Protein AF-A0A1H3HJL7-F1 (afdb_monomer)

Structure (mmCIF, N/CA/C/O backbone):
data_AF-A0A1H3HJL7-F1
#
_entry.id   AF-A0A1H3HJL7-F1
#
loop_
_atom_site.group_PDB
_atom_site.id
_atom_site.type_symbol
_atom_site.label_atom_id
_atom_site.label_alt_id
_atom_site.label_comp_id
_atom_site.label_asym_id
_atom_site.label_entity_id
_atom_site.label_seq_id
_atom_site.pdbx_PDB_ins_code
_atom_site.Cartn_x
_atom_site.Cartn_y
_atom_site.Cartn_z
_atom_site.occupancy
_atom_site.B_iso_or_equiv
_atom_site.auth_seq_id
_atom_site.auth_comp_id
_atom_site.auth_asym_id
_atom_site.auth_atom_id
_atom_site.pdbx_PDB_model_num
ATOM 1 N N . MET A 1 1 ? 2.434 9.440 19.308 1.00 36.31 1 MET A N 1
ATOM 2 C CA . MET A 1 1 ? 3.856 9.050 19.226 1.00 36.31 1 MET A CA 1
ATOM 3 C C . MET A 1 1 ? 4.016 8.279 17.923 1.00 36.31 1 MET A C 1
ATOM 5 O O . MET A 1 1 ? 3.290 7.313 17.744 1.00 36.31 1 MET A O 1
ATOM 9 N N . LEU A 1 2 ? 4.814 8.782 16.975 1.00 34.34 2 LEU A N 1
ATOM 10 C CA . LEU A 1 2 ? 5.106 8.099 15.708 1.00 34.34 2 LEU A CA 1
ATOM 11 C C . LEU A 1 2 ? 6.310 7.189 15.966 1.00 34.34 2 LEU A C 1
ATOM 13 O O . LEU A 1 2 ? 7.397 7.690 16.240 1.00 34.34 2 LEU A O 1
ATOM 17 N N . ASP A 1 3 ? 6.077 5.881 15.982 1.00 40.72 3 ASP A N 1
ATOM 18 C CA . ASP A 1 3 ? 7.117 4.863 16.130 1.00 40.72 3 ASP A CA 1
ATOM 19 C C . ASP A 1 3 ? 7.882 4.738 14.804 1.00 40.72 3 ASP A C 1
ATOM 21 O O . ASP A 1 3 ? 7.261 4.675 13.739 1.00 40.72 3 ASP A O 1
ATOM 25 N N . VAL A 1 4 ? 9.216 4.760 14.853 1.00 48.38 4 VAL A N 1
ATOM 26 C CA . VAL A 1 4 ? 10.069 4.620 13.666 1.00 48.38 4 VAL A CA 1
ATOM 27 C C . VAL A 1 4 ? 10.872 3.334 13.810 1.00 48.38 4 VAL A C 1
ATOM 29 O O . VAL A 1 4 ? 11.740 3.211 14.672 1.00 48.38 4 VAL A O 1
ATOM 32 N N . GLU A 1 5 ? 10.570 2.353 12.964 1.00 52.81 5 GLU A N 1
ATOM 33 C CA . GLU A 1 5 ? 11.362 1.131 12.867 1.00 52.81 5 GLU A CA 1
ATOM 34 C C . GLU A 1 5 ? 12.441 1.295 11.802 1.00 52.81 5 GLU A C 1
ATOM 36 O O . GLU A 1 5 ? 12.161 1.518 10.623 1.00 52.81 5 GLU A O 1
ATOM 41 N N . VAL A 1 6 ? 13.695 1.150 12.226 1.00 54.53 6 VAL A N 1
ATOM 42 C CA . VAL A 1 6 ? 14.855 1.111 11.336 1.00 54.53 6 VAL A CA 1
ATOM 43 C C . VAL A 1 6 ? 15.240 -0.350 11.136 1.00 54.53 6 VAL A C 1
ATOM 45 O O . VAL A 1 6 ? 15.722 -1.006 12.057 1.00 54.53 6 VAL A O 1
ATOM 48 N N . GLN A 1 7 ? 15.028 -0.875 9.929 1.00 52.19 7 GLN A N 1
ATOM 49 C CA . GLN A 1 7 ? 15.544 -2.192 9.562 1.00 52.19 7 GLN A CA 1
ATOM 50 C C . GLN A 1 7 ? 16.997 -2.107 9.080 1.00 52.19 7 GLN A C 1
ATOM 52 O O . GLN A 1 7 ? 17.449 -1.080 8.576 1.00 52.19 7 GLN A O 1
ATOM 57 N N . SER A 1 8 ? 17.740 -3.208 9.244 1.00 50.66 8 SER A N 1
ATOM 58 C CA . SER A 1 8 ? 19.135 -3.327 8.800 1.00 50.66 8 SER A CA 1
ATOM 59 C C . SER A 1 8 ? 19.275 -2.978 7.312 1.00 50.66 8 SER A C 1
ATOM 61 O O . SER A 1 8 ? 18.436 -3.376 6.508 1.00 50.66 8 SER A O 1
ATOM 63 N N . GLY A 1 9 ? 20.360 -2.299 6.922 1.00 45.00 9 GLY A N 1
ATOM 64 C CA . GLY A 1 9 ? 20.564 -1.743 5.571 1.00 45.00 9 GLY A CA 1
ATOM 65 C C . GLY A 1 9 ? 20.576 -2.743 4.401 1.00 45.00 9 GLY A C 1
ATOM 66 O O . GLY A 1 9 ? 20.697 -2.337 3.251 1.00 45.00 9 GLY A O 1
ATOM 67 N N . LYS A 1 10 ? 20.434 -4.050 4.658 1.00 48.12 10 LYS A N 1
ATOM 68 C CA . LYS A 1 10 ? 20.243 -5.095 3.633 1.00 48.12 10 LYS A CA 1
ATOM 69 C C . LYS A 1 10 ? 18.766 -5.452 3.392 1.00 48.12 10 LYS A C 1
ATOM 71 O O . LYS A 1 10 ? 18.465 -6.158 2.433 1.00 48.12 10 LYS A O 1
ATOM 76 N N . SER A 1 11 ? 17.849 -4.937 4.211 1.00 53.28 11 SER A N 1
ATOM 77 C CA . SER A 1 11 ? 16.408 -5.219 4.183 1.00 53.28 11 SER A CA 1
ATOM 78 C C . SER A 1 11 ? 15.602 -4.051 3.599 1.00 53.28 11 SER A C 1
ATOM 80 O O . SER A 1 11 ? 14.590 -3.643 4.152 1.00 53.28 11 SER A O 1
ATOM 82 N N . HIS A 1 12 ? 16.030 -3.508 2.455 1.00 55.59 12 HIS A N 1
ATOM 83 C CA . HIS A 1 12 ? 15.294 -2.456 1.728 1.00 55.59 12 HIS A CA 1
ATOM 84 C C . HIS A 1 12 ? 14.093 -2.977 0.919 1.00 55.59 12 HIS A C 1
ATOM 86 O O . HIS A 1 12 ? 13.370 -2.195 0.303 1.00 55.59 12 HIS A O 1
ATOM 92 N N . ALA A 1 13 ? 13.888 -4.296 0.861 1.00 59.31 13 ALA A N 1
ATOM 93 C CA . ALA A 1 13 ? 12.769 -4.860 0.122 1.00 59.31 13 ALA A CA 1
ATOM 94 C C . ALA A 1 13 ? 11.453 -4.582 0.864 1.00 59.31 13 ALA A C 1
ATOM 96 O O . ALA A 1 13 ? 11.311 -4.956 2.028 1.00 59.31 13 ALA A O 1
ATOM 97 N N . ALA A 1 14 ? 10.474 -4.006 0.159 1.00 60.72 14 ALA A N 1
ATOM 98 C CA . ALA A 1 14 ? 9.160 -3.637 0.698 1.00 60.72 14 ALA A CA 1
ATOM 99 C C . ALA A 1 14 ? 8.470 -4.766 1.487 1.00 60.72 14 ALA A C 1
ATOM 101 O O . ALA A 1 14 ? 7.766 -4.498 2.458 1.00 60.72 14 ALA A O 1
ATOM 102 N N . LYS A 1 15 ? 8.742 -6.032 1.136 1.00 67.00 15 LYS A N 1
ATOM 103 C CA . LYS A 1 15 ? 8.246 -7.220 1.848 1.00 67.00 15 LYS A CA 1
ATOM 104 C C . LYS A 1 15 ? 8.567 -7.239 3.346 1.00 67.00 15 LYS A C 1
ATOM 106 O O . LYS A 1 15 ? 7.847 -7.874 4.102 1.00 67.00 15 LYS A O 1
ATOM 111 N N . HIS A 1 16 ? 9.647 -6.588 3.781 1.00 73.19 16 HIS A N 1
ATOM 112 C CA . HIS A 1 16 ? 10.037 -6.597 5.189 1.00 73.19 16 HIS A CA 1
ATOM 113 C C . HIS A 1 16 ? 9.323 -5.520 6.013 1.00 73.19 16 HIS A C 1
ATOM 115 O O . HIS A 1 16 ? 9.184 -5.686 7.222 1.00 73.19 16 HIS A O 1
ATOM 121 N N . SER A 1 17 ? 8.850 -4.447 5.376 1.00 76.75 17 SER A N 1
ATOM 122 C CA . SER A 1 17 ? 8.097 -3.363 6.025 1.00 76.75 17 SER A CA 1
ATOM 123 C C . SER A 1 17 ? 6.579 -3.554 5.917 1.00 76.75 17 SER A C 1
ATOM 125 O O . SER A 1 17 ? 5.828 -3.014 6.727 1.00 76.75 17 SER A O 1
ATOM 127 N N . LEU A 1 18 ? 6.123 -4.328 4.929 1.00 84.12 18 LEU A N 1
ATOM 128 C CA . LEU A 1 18 ? 4.709 -4.539 4.621 1.00 84.12 18 LEU A CA 1
ATOM 129 C C . LEU A 1 18 ? 3.882 -5.113 5.789 1.00 84.12 18 LEU A C 1
ATOM 131 O O . LEU A 1 18 ? 2.846 -4.517 6.086 1.00 84.12 18 LEU A O 1
ATOM 135 N N . PRO A 1 19 ? 4.315 -6.172 6.510 1.00 87.88 19 PRO A N 1
ATOM 136 C CA . PRO A 1 19 ? 3.518 -6.715 7.614 1.00 87.88 19 PRO A CA 1
ATOM 137 C C . PRO A 1 19 ? 3.258 -5.680 8.717 1.00 87.88 19 PRO A C 1
ATOM 139 O O . PRO A 1 19 ? 2.156 -5.584 9.250 1.00 87.88 19 PRO A O 1
ATOM 142 N N . ARG A 1 20 ? 4.263 -4.848 9.020 1.00 85.31 20 ARG A N 1
ATOM 143 C CA . ARG A 1 20 ? 4.178 -3.782 10.027 1.00 85.31 20 ARG A CA 1
ATOM 144 C C . ARG A 1 20 ? 3.223 -2.674 9.591 1.00 85.31 20 ARG A C 1
ATOM 146 O O . ARG A 1 20 ? 2.392 -2.229 10.378 1.00 85.31 20 ARG A O 1
ATOM 153 N N . LEU A 1 21 ? 3.332 -2.245 8.334 1.00 88.31 21 LEU A N 1
ATOM 154 C CA . LEU A 1 21 ? 2.437 -1.252 7.746 1.00 88.31 21 LEU A CA 1
ATOM 155 C C . LEU A 1 21 ? 0.979 -1.722 7.804 1.00 88.31 21 LEU A C 1
ATOM 157 O O . LEU A 1 21 ? 0.113 -0.959 8.227 1.00 88.31 21 LEU A O 1
ATOM 161 N N . ARG A 1 22 ? 0.722 -2.984 7.441 1.00 91.00 22 ARG A N 1
ATOM 162 C CA . ARG A 1 22 ? -0.609 -3.595 7.534 1.00 91.00 22 ARG A CA 1
ATOM 163 C C . ARG A 1 22 ? -1.128 -3.570 8.970 1.00 91.00 22 ARG A C 1
ATOM 165 O O . ARG A 1 22 ? -2.210 -3.040 9.211 1.00 91.00 22 ARG A O 1
ATOM 172 N N . GLN A 1 23 ? -0.314 -4.019 9.924 1.00 92.19 23 GLN A N 1
ATOM 173 C CA . GLN A 1 23 ? -0.673 -4.022 11.343 1.00 92.19 23 GLN A CA 1
ATOM 174 C C . GLN A 1 23 ? -1.002 -2.613 11.872 1.00 92.19 23 GLN A C 1
ATOM 176 O O . GLN A 1 23 ? -1.942 -2.447 12.650 1.00 92.19 23 GLN A O 1
ATOM 181 N N . LEU A 1 24 ? -0.266 -1.584 11.434 1.00 92.25 24 LEU A N 1
ATOM 182 C CA . LEU A 1 24 ? -0.530 -0.191 11.803 1.00 92.25 24 LEU A CA 1
ATOM 183 C C . LEU A 1 24 ? -1.892 0.290 11.281 1.00 92.25 24 LEU A C 1
ATOM 185 O O . LEU A 1 24 ? -2.620 0.957 12.009 1.00 92.25 24 LEU A O 1
ATOM 189 N N . ILE A 1 25 ? -2.235 -0.040 10.034 1.00 93.44 25 ILE A N 1
ATOM 190 C CA . ILE A 1 25 ? -3.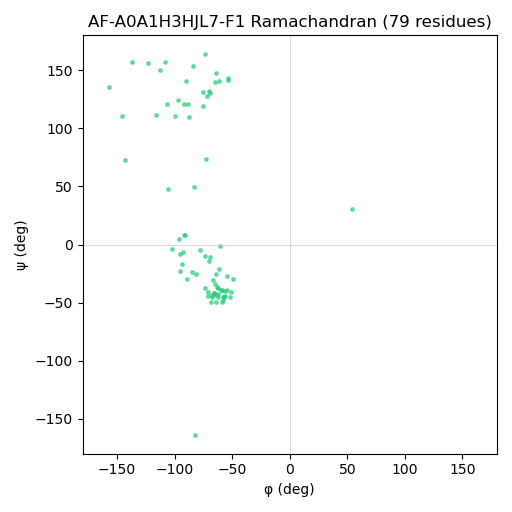498 0.374 9.406 1.00 93.44 25 ILE A CA 1
ATOM 191 C C . ILE A 1 25 ? -4.685 -0.368 10.029 1.00 93.44 25 ILE A C 1
ATOM 193 O O . ILE A 1 25 ? -5.707 0.245 10.337 1.00 93.44 25 ILE A O 1
ATOM 197 N N . GLU A 1 26 ? -4.556 -1.678 10.242 1.00 94.00 26 GLU A N 1
ATOM 198 C CA . GLU A 1 26 ? -5.602 -2.499 10.856 1.00 94.00 26 GLU A CA 1
ATOM 199 C C . GLU A 1 26 ? -5.847 -2.129 12.324 1.00 94.00 26 GLU A C 1
ATOM 201 O O . GLU A 1 26 ? -6.985 -2.203 12.782 1.00 94.00 26 GLU A O 1
ATOM 206 N N . GLY A 1 27 ? -4.813 -1.663 13.036 1.00 94.25 27 GLY A N 1
ATOM 207 C CA . GLY A 1 27 ? -4.924 -1.164 14.408 1.00 94.25 27 GLY A CA 1
ATOM 208 C C . GLY A 1 27 ? -5.684 0.162 14.550 1.00 94.25 27 GLY A C 1
ATOM 209 O O . GLY A 1 27 ? -6.009 0.562 15.669 1.00 94.25 27 GLY A O 1
ATOM 210 N N . LEU A 1 28 ? -5.983 0.854 13.447 1.00 93.81 28 LEU A N 1
ATOM 211 C CA . LEU A 1 28 ? -6.809 2.059 13.444 1.00 93.81 28 LEU A CA 1
ATOM 212 C C . LEU A 1 28 ? -8.286 1.697 13.255 1.00 93.81 28 LEU A C 1
ATOM 214 O O . LEU A 1 28 ? -8.639 0.862 12.418 1.00 93.81 28 LEU A O 1
ATOM 218 N N . ALA A 1 29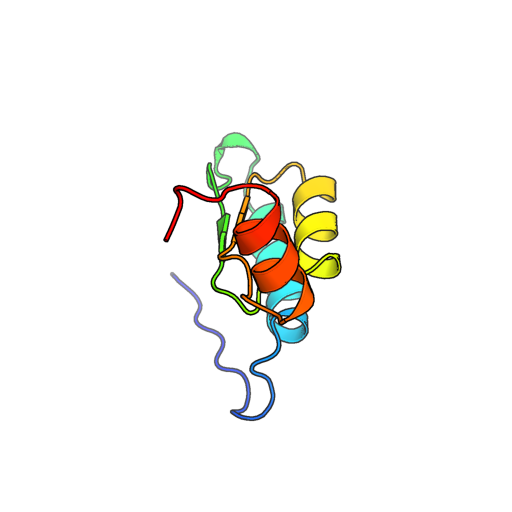 ? -9.162 2.405 13.978 1.00 92.62 29 ALA A N 1
ATOM 219 C CA . ALA A 1 29 ? -10.595 2.389 13.691 1.00 92.62 29 ALA A CA 1
ATOM 220 C C . ALA A 1 29 ? -10.832 2.742 12.206 1.00 92.62 29 ALA A C 1
ATOM 222 O O . ALA A 1 29 ? -10.100 3.593 11.687 1.00 92.62 29 ALA A O 1
ATOM 223 N N . PRO A 1 30 ? -11.814 2.132 11.516 1.00 90.31 30 PRO A N 1
ATOM 224 C CA . PRO A 1 30 ? -12.014 2.321 10.077 1.00 90.31 30 PRO A CA 1
ATOM 225 C C . PRO A 1 30 ? -12.070 3.793 9.646 1.00 90.31 30 PRO A C 1
ATOM 227 O O . PRO A 1 30 ? -11.431 4.174 8.670 1.00 90.31 30 PRO A O 1
ATOM 230 N N . GLU A 1 31 ? -12.744 4.643 10.420 1.00 93.06 31 GLU A N 1
ATOM 231 C CA . GLU A 1 31 ? -12.861 6.085 10.180 1.00 93.06 31 GLU A CA 1
ATOM 232 C C . GLU A 1 31 ? -11.563 6.882 10.404 1.00 93.06 31 GLU A C 1
ATOM 234 O O . GLU A 1 31 ? -11.460 8.034 9.988 1.00 93.06 31 GLU A O 1
ATOM 239 N N . LYS A 1 32 ? -10.565 6.280 11.057 1.00 94.25 32 LYS A N 1
ATOM 240 C CA . LYS A 1 32 ? -9.237 6.865 11.303 1.00 94.25 32 LYS A CA 1
ATOM 241 C C . LYS A 1 32 ? -8.167 6.321 10.363 1.00 94.25 32 LYS A C 1
ATOM 243 O O . LYS A 1 32 ? -7.020 6.766 10.445 1.00 94.25 32 LYS A O 1
ATOM 248 N N . ARG A 1 33 ? -8.504 5.359 9.500 1.00 94.25 33 ARG A N 1
ATOM 249 C CA . ARG A 1 33 ? -7.560 4.835 8.512 1.00 94.25 33 ARG A CA 1
ATOM 250 C C . ARG A 1 33 ? -7.160 5.932 7.524 1.00 94.25 33 ARG A C 1
ATOM 252 O O . ARG A 1 33 ? -7.964 6.816 7.216 1.00 94.25 33 ARG A O 1
ATOM 259 N N . PRO A 1 34 ? -5.920 5.901 7.014 1.00 94.06 34 PRO A N 1
ATOM 260 C CA . PRO A 1 34 ? -5.496 6.857 6.007 1.00 94.06 34 PRO A CA 1
ATOM 261 C C . PRO A 1 34 ? -6.365 6.716 4.756 1.00 94.06 34 PRO A C 1
ATOM 263 O O . PRO A 1 34 ? -6.666 5.614 4.307 1.00 94.06 34 PRO A O 1
ATOM 266 N N . ALA A 1 35 ? -6.714 7.838 4.131 1.00 94.62 35 ALA A N 1
ATOM 267 C CA . ALA A 1 35 ? -7.466 7.802 2.878 1.00 94.62 35 ALA A CA 1
ATOM 268 C C . ALA A 1 35 ? -6.675 7.140 1.734 1.00 94.62 35 ALA A C 1
ATOM 270 O O . ALA A 1 35 ? -7.277 6.642 0.785 1.00 94.62 35 ALA A O 1
ATOM 271 N N . LEU A 1 36 ? -5.338 7.161 1.807 1.00 93.69 36 LEU A N 1
ATOM 272 C CA . LEU A 1 36 ? -4.429 6.614 0.805 1.00 93.69 36 LEU A CA 1
ATOM 273 C C . LEU A 1 36 ? -3.065 6.285 1.433 1.00 93.69 36 LEU A C 1
ATOM 275 O O . LEU A 1 36 ? -2.497 7.114 2.143 1.00 93.69 36 LEU A O 1
ATOM 279 N N . VAL A 1 37 ? -2.506 5.121 1.105 1.00 91.88 37 VAL A N 1
ATOM 280 C CA . VAL A 1 37 ? -1.108 4.760 1.3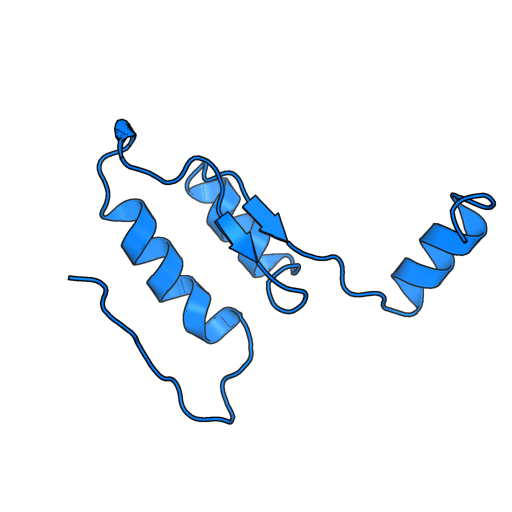87 1.00 91.88 37 VAL A CA 1
ATOM 281 C C . VAL A 1 37 ? -0.269 5.034 0.144 1.00 91.88 37 VAL A C 1
ATOM 283 O O . VAL A 1 37 ? -0.569 4.521 -0.932 1.00 91.88 37 VAL A O 1
ATOM 286 N N . ARG A 1 38 ? 0.791 5.840 0.263 1.00 90.50 38 ARG A N 1
ATOM 287 C CA . ARG A 1 38 ? 1.687 6.137 -0.865 1.00 90.50 38 ARG A CA 1
ATOM 288 C C . ARG A 1 38 ? 3.025 5.421 -0.711 1.00 90.50 38 ARG A C 1
ATOM 290 O O . ARG A 1 38 ? 3.742 5.670 0.251 1.00 90.50 38 ARG A O 1
ATOM 297 N N . GLY A 1 39 ? 3.358 4.578 -1.685 1.00 86.25 39 GLY A N 1
ATOM 298 C CA . GLY A 1 39 ? 4.617 3.839 -1.764 1.00 86.25 39 GLY A CA 1
ATOM 299 C C . GLY A 1 39 ? 5.547 4.361 -2.863 1.00 86.25 39 GLY A C 1
ATOM 300 O O . GLY A 1 39 ? 5.118 4.991 -3.835 1.00 86.25 39 GLY A O 1
ATOM 301 N N . ASP A 1 40 ? 6.845 4.097 -2.733 1.00 85.81 40 ASP A N 1
ATOM 302 C CA . ASP A 1 40 ? 7.807 4.293 -3.822 1.00 85.81 40 ASP A CA 1
ATOM 303 C C . ASP A 1 40 ? 7.820 3.091 -4.796 1.00 85.81 40 ASP A C 1
ATOM 305 O O . ASP A 1 40 ? 6.892 2.281 -4.826 1.00 85.81 40 ASP A O 1
ATOM 309 N N . ASN A 1 41 ? 8.854 2.982 -5.638 1.00 81.62 41 ASN A N 1
ATOM 310 C CA . ASN A 1 41 ? 8.945 1.934 -6.659 1.00 81.62 41 ASN A CA 1
ATOM 311 C C . ASN A 1 41 ? 9.257 0.528 -6.111 1.00 81.62 41 ASN A C 1
ATOM 313 O O . ASN A 1 41 ? 9.214 -0.442 -6.871 1.00 81.62 41 ASN A O 1
ATOM 317 N N . ALA A 1 42 ? 9.613 0.395 -4.832 1.00 81.75 42 ALA A N 1
ATOM 318 C CA . ALA A 1 42 ? 9.798 -0.894 -4.177 1.00 81.75 42 ALA A CA 1
ATOM 319 C C . ALA A 1 42 ? 8.453 -1.486 -3.727 1.00 81.75 42 ALA A C 1
ATOM 321 O O . ALA A 1 42 ? 8.320 -2.708 -3.651 1.00 81.75 42 ALA A O 1
ATOM 322 N N . PHE A 1 43 ? 7.452 -0.633 -3.490 1.00 83.94 43 PHE A N 1
ATOM 323 C CA . PHE A 1 43 ? 6.109 -1.003 -3.029 1.00 83.94 43 PHE A CA 1
ATOM 324 C C . PHE A 1 43 ? 5.103 -1.220 -4.171 1.00 83.94 43 PHE A C 1
ATOM 326 O O . PHE A 1 43 ? 3.982 -1.648 -3.931 1.00 83.94 43 PHE A O 1
ATOM 333 N N . GLY A 1 44 ? 5.480 -0.940 -5.421 1.00 84.00 44 GLY A N 1
ATOM 334 C CA . GLY A 1 44 ? 4.659 -1.211 -6.608 1.00 84.00 44 GLY A CA 1
ATOM 335 C C . GLY A 1 44 ? 4.778 -2.652 -7.104 1.00 84.00 44 GLY A C 1
ATOM 336 O O . GLY A 1 44 ? 5.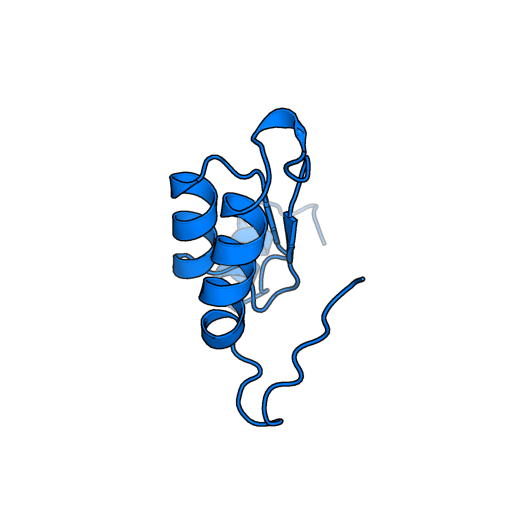083 -2.857 -8.274 1.00 84.00 44 GLY A O 1
ATOM 337 N N . ASN A 1 45 ? 4.638 -3.637 -6.213 1.00 86.06 45 ASN A N 1
ATOM 338 C CA . ASN A 1 45 ? 4.667 -5.059 -6.558 1.00 86.06 45 ASN A CA 1
ATOM 339 C C . ASN A 1 45 ? 3.380 -5.758 -6.104 1.00 86.06 45 ASN A C 1
ATOM 341 O O . ASN A 1 45 ? 2.743 -5.309 -5.153 1.00 86.06 45 ASN A O 1
ATOM 345 N N . GLU A 1 46 ? 3.055 -6.875 -6.756 1.00 87.94 46 GLU A N 1
ATOM 346 C CA . GLU A 1 46 ? 1.806 -7.622 -6.560 1.00 87.94 46 GLU A CA 1
ATOM 347 C C . GLU A 1 46 ? 1.525 -7.960 -5.092 1.00 87.94 46 GLU A C 1
ATOM 349 O O . GLU A 1 46 ? 0.426 -7.733 -4.603 1.00 87.94 46 GLU A O 1
ATOM 354 N N . GLY A 1 47 ? 2.536 -8.430 -4.353 1.00 88.38 47 GLY A N 1
ATOM 355 C CA . GLY A 1 47 ? 2.356 -8.816 -2.952 1.00 88.38 47 GLY A CA 1
ATOM 356 C C . GLY A 1 47 ? 1.959 -7.639 -2.059 1.00 88.38 47 GLY A C 1
ATOM 357 O O . GLY A 1 47 ? 1.135 -7.793 -1.169 1.00 88.38 47 GLY A O 1
ATOM 358 N N . VAL A 1 48 ? 2.500 -6.445 -2.312 1.00 87.69 48 VAL A N 1
ATOM 359 C CA . VAL A 1 48 ? 2.102 -5.233 -1.577 1.00 87.69 48 VAL A CA 1
ATOM 360 C C . VAL A 1 48 ? 0.693 -4.790 -1.963 1.00 87.69 48 VAL A C 1
ATOM 362 O O . VAL A 1 48 ? -0.067 -4.375 -1.093 1.00 87.69 48 VAL A O 1
ATOM 365 N N . MET A 1 49 ? 0.350 -4.866 -3.249 1.00 90.94 49 MET A N 1
ATOM 366 C CA . MET A 1 49 ? -0.966 -4.463 -3.750 1.00 90.94 49 MET A CA 1
ATOM 367 C C . MET A 1 49 ? -2.069 -5.354 -3.171 1.00 90.94 49 MET A C 1
ATOM 369 O O . MET A 1 49 ? -3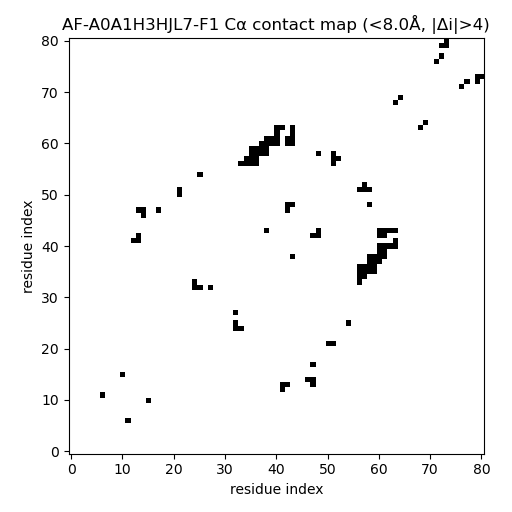.005 -4.831 -2.570 1.00 90.94 49 MET A O 1
ATOM 373 N N . ALA A 1 50 ? -1.893 -6.677 -3.231 1.00 93.19 50 ALA A N 1
ATOM 374 C CA . ALA A 1 50 ? -2.845 -7.652 -2.701 1.00 93.19 50 ALA A CA 1
ATOM 375 C C . ALA A 1 50 ? -3.141 -7.437 -1.205 1.00 93.19 50 ALA A C 1
ATOM 377 O O . ALA A 1 50 ? -4.298 -7.415 -0.793 1.00 93.19 50 ALA A O 1
ATOM 378 N N . GLU A 1 51 ? -2.107 -7.193 -0.396 1.00 92.81 51 GLU A N 1
ATOM 379 C CA . GLU A 1 51 ? -2.256 -6.961 1.047 1.00 92.81 51 GLU A CA 1
ATOM 380 C C . GLU A 1 51 ? -3.034 -5.672 1.365 1.00 92.81 51 GLU A C 1
ATOM 382 O O . GLU A 1 51 ? -3.766 -5.619 2.353 1.00 92.81 51 GLU A O 1
ATOM 387 N N . MET A 1 52 ? -2.901 -4.622 0.545 1.00 94.06 52 MET A N 1
ATOM 388 C CA . MET A 1 52 ? -3.680 -3.386 0.710 1.00 94.06 52 MET A CA 1
ATOM 389 C C . MET A 1 52 ? -5.140 -3.571 0.276 1.00 94.06 52 MET A C 1
ATOM 391 O O . MET A 1 52 ? -6.045 -3.038 0.921 1.00 94.06 52 MET A O 1
ATOM 395 N N . GLU A 1 53 ? -5.378 -4.335 -0.791 1.00 94.75 53 GLU A N 1
ATOM 396 C CA . GLU A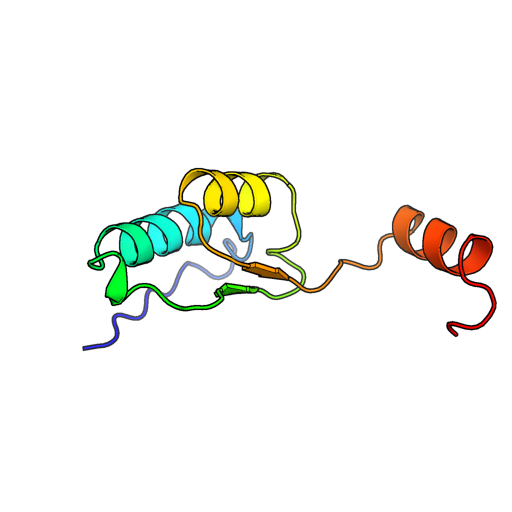 1 53 ? -6.722 -4.646 -1.293 1.00 94.75 53 GLU A CA 1
ATOM 397 C C . GLU A 1 53 ? -7.517 -5.491 -0.302 1.00 94.75 53 GLU A C 1
ATOM 399 O O . GLU A 1 53 ? -8.680 -5.183 -0.038 1.00 94.75 53 GLU A O 1
ATOM 404 N N . GLU A 1 54 ? -6.877 -6.486 0.319 1.00 95.75 54 GLU A N 1
ATOM 405 C CA . GLU A 1 54 ? -7.497 -7.349 1.327 1.00 95.75 54 GLU A CA 1
ATOM 406 C C . GLU A 1 54 ? -8.088 -6.535 2.491 1.00 95.75 54 GLU A C 1
ATOM 408 O O . GLU A 1 54 ? -9.204 -6.786 2.951 1.00 95.75 54 GLU A O 1
ATOM 413 N N . ILE A 1 55 ? -7.383 -5.485 2.921 1.00 94.44 55 ILE A N 1
ATOM 414 C CA . ILE A 1 55 ? -7.821 -4.604 4.013 1.00 94.44 55 ILE A CA 1
ATOM 415 C C . ILE A 1 55 ? -8.649 -3.399 3.533 1.00 94.44 55 ILE A C 1
ATOM 417 O O . ILE A 1 55 ? -8.956 -2.509 4.335 1.00 94.44 55 ILE A O 1
ATOM 421 N N . ASN A 1 56 ? -9.021 -3.361 2.246 1.00 94.38 56 ASN A N 1
ATOM 422 C CA . ASN A 1 56 ? -9.726 -2.257 1.583 1.00 94.38 56 ASN A CA 1
ATOM 423 C C . ASN A 1 56 ? -9.025 -0.892 1.744 1.00 94.38 56 ASN A C 1
ATOM 425 O O . ASN A 1 56 ? -9.662 0.165 1.778 1.00 94.38 56 ASN A O 1
ATOM 429 N N . GLN A 1 57 ? -7.696 -0.898 1.853 1.00 95.38 57 GLN A N 1
ATOM 430 C CA . GLN A 1 57 ? -6.887 0.306 1.950 1.00 95.38 57 GLN A CA 1
ATOM 431 C C . GLN A 1 57 ? -6.528 0.793 0.548 1.00 95.38 57 GLN A C 1
ATOM 433 O O . GLN A 1 57 ? -5.844 0.112 -0.209 1.00 95.38 57 GLN A O 1
ATOM 438 N N . ARG A 1 58 ? -6.917 2.024 0.203 1.00 94.75 58 ARG A N 1
ATOM 439 C CA . ARG A 1 58 ? -6.471 2.632 -1.059 1.00 94.75 58 ARG A CA 1
ATOM 440 C C . ARG A 1 58 ? -4.962 2.835 -1.021 1.00 94.75 58 ARG A C 1
ATOM 442 O O . ARG A 1 58 ? -4.432 3.313 -0.011 1.0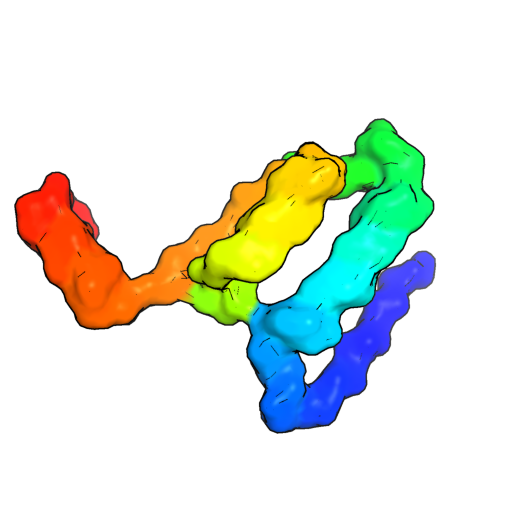0 94.75 58 ARG A O 1
ATOM 449 N N . TYR A 1 59 ? -4.296 2.568 -2.137 1.00 93.69 59 TYR A N 1
ATOM 450 C CA . TYR A 1 59 ? -2.852 2.705 -2.263 1.00 93.69 59 TYR A CA 1
ATOM 451 C C . TYR A 1 59 ? -2.453 3.367 -3.586 1.00 93.69 59 TYR A C 1
ATOM 453 O O . TYR A 1 59 ? -3.202 3.380 -4.561 1.00 93.69 59 TYR A O 1
ATOM 461 N N . LEU A 1 60 ? -1.259 3.954 -3.603 1.00 93.06 60 LEU A N 1
ATOM 462 C CA . LEU A 1 60 ? -0.647 4.535 -4.789 1.00 93.06 60 LEU A CA 1
ATOM 463 C C . LEU A 1 60 ? 0.866 4.344 -4.726 1.00 93.06 60 LEU A C 1
ATOM 465 O O . LEU A 1 60 ? 1.546 4.992 -3.931 1.00 93.06 60 LEU A O 1
ATOM 469 N N . SER A 1 61 ? 1.393 3.491 -5.597 1.00 88.19 61 SER A N 1
ATOM 470 C CA . SER A 1 61 ? 2.826 3.205 -5.689 1.00 88.19 61 SER A CA 1
ATOM 471 C C . SER A 1 61 ? 3.404 3.726 -7.000 1.00 88.19 61 SER A C 1
ATOM 473 O O . SER A 1 61 ? 2.714 3.792 -8.018 1.00 88.19 61 SER A O 1
ATOM 475 N N . LYS A 1 62 ? 4.687 4.100 -7.002 1.00 85.06 62 LYS A N 1
ATOM 476 C CA . LYS A 1 62 ? 5.382 4.413 -8.259 1.00 85.06 62 LYS A CA 1
ATOM 477 C C . LYS A 1 62 ? 5.594 3.123 -9.051 1.00 85.06 62 LYS A C 1
ATOM 479 O O . LYS A 1 62 ? 6.105 2.146 -8.510 1.00 85.06 62 LYS A O 1
ATOM 484 N N . LEU A 1 63 ? 5.266 3.136 -10.339 1.00 82.50 63 LEU A N 1
ATOM 485 C CA . LEU A 1 63 ? 5.550 2.009 -11.220 1.00 82.50 63 LEU A CA 1
ATOM 486 C C . LEU A 1 63 ? 7.065 1.901 -11.451 1.00 82.50 63 LEU A C 1
ATOM 488 O O . LEU A 1 63 ? 7.728 2.887 -11.783 1.00 82.50 63 LEU A O 1
ATOM 492 N N . ARG A 1 64 ? 7.633 0.705 -11.277 1.00 83.19 64 ARG A N 1
ATOM 493 C CA . ARG A 1 64 ? 9.034 0.450 -11.625 1.00 83.19 64 ARG A CA 1
ATOM 494 C C . ARG A 1 64 ? 9.151 0.329 -13.143 1.00 83.19 64 ARG A C 1
ATOM 496 O O . ARG A 1 64 ? 8.583 -0.582 -13.723 1.00 83.19 64 ARG A O 1
ATOM 503 N N . GLN A 1 65 ? 9.925 1.202 -13.777 1.00 85.31 65 GLN A N 1
ATOM 504 C CA . GLN A 1 65 ? 10.186 1.177 -15.221 1.00 85.31 65 GLN A CA 1
ATOM 505 C C . GLN A 1 65 ? 11.121 0.016 -15.606 1.00 85.31 65 GLN A C 1
ATOM 507 O O . GLN A 1 65 ? 12.307 0.200 -15.864 1.00 85.31 65 GLN A O 1
ATOM 512 N N . THR A 1 66 ? 10.608 -1.212 -15.580 1.00 86.44 66 THR A N 1
ATOM 513 C CA . THR A 1 66 ? 11.317 -2.384 -16.111 1.00 86.44 66 THR A CA 1
ATOM 514 C C . THR A 1 66 ? 11.312 -2.357 -17.639 1.00 86.44 66 THR A C 1
ATOM 516 O O . THR A 1 66 ? 10.504 -1.657 -18.244 1.00 86.44 66 THR A O 1
ATOM 519 N N . ALA A 1 67 ? 12.170 -3.153 -18.283 1.00 88.88 67 ALA A N 1
ATOM 520 C CA . ALA A 1 67 ? 12.210 -3.236 -19.746 1.00 88.88 67 ALA A CA 1
ATOM 521 C C . ALA A 1 67 ? 10.838 -3.578 -20.363 1.00 88.88 67 ALA A C 1
ATOM 523 O O . ALA A 1 67 ? 10.453 -2.990 -21.368 1.00 88.88 67 ALA A O 1
ATOM 524 N N . GLY A 1 68 ? 10.071 -4.475 -19.731 1.0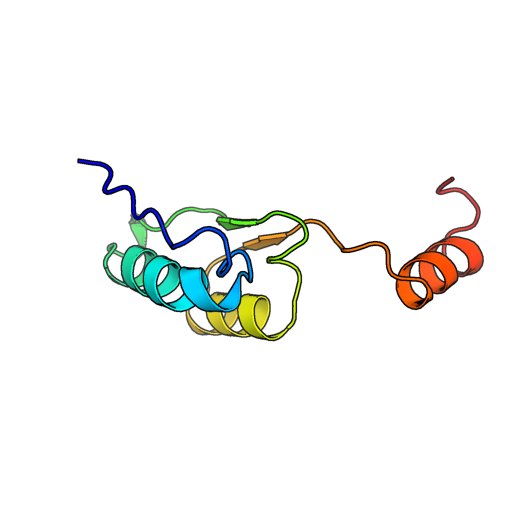0 87.81 68 GLY A N 1
ATOM 525 C CA . GLY A 1 68 ? 8.717 -4.817 -20.177 1.00 87.81 68 GLY A CA 1
ATOM 526 C C . GLY A 1 68 ? 7.733 -3.652 -20.045 1.00 87.81 68 GLY A C 1
ATOM 527 O O . GLY A 1 68 ? 6.969 -3.393 -20.968 1.00 87.81 68 GLY A O 1
ATOM 528 N N . ILE A 1 69 ? 7.795 -2.908 -18.938 1.00 85.88 69 ILE A N 1
ATOM 529 C CA . ILE A 1 69 ? 6.945 -1.730 -18.710 1.00 85.88 69 ILE A CA 1
ATOM 530 C C . ILE A 1 69 ? 7.305 -0.598 -19.673 1.00 85.88 69 ILE A C 1
ATOM 532 O O . ILE A 1 69 ? 6.414 0.007 -20.255 1.00 85.88 69 ILE A O 1
ATOM 536 N N . LEU A 1 70 ? 8.594 -0.341 -19.889 1.00 86.81 70 LEU A N 1
ATOM 537 C CA . LEU A 1 70 ? 9.055 0.646 -20.864 1.00 86.81 70 LEU A CA 1
ATOM 538 C C . LEU A 1 70 ? 8.619 0.264 -22.278 1.00 86.81 70 LEU A C 1
ATOM 540 O O . LEU A 1 70 ? 8.080 1.105 -22.982 1.00 86.81 70 LEU A O 1
ATOM 544 N N . SER A 1 71 ? 8.767 -1.006 -22.666 1.00 88.06 71 SER A N 1
ATOM 545 C CA . SER A 1 71 ? 8.255 -1.493 -23.950 1.00 88.06 71 SER A CA 1
ATOM 546 C C . SER A 1 71 ? 6.749 -1.254 -24.075 1.00 88.06 71 SER A C 1
ATOM 548 O O . SER A 1 71 ? 6.297 -0.730 -25.089 1.00 88.06 71 SER A O 1
ATOM 550 N N . LEU A 1 72 ? 5.969 -1.561 -23.036 1.00 86.50 72 LEU A N 1
ATOM 551 C CA . LEU A 1 72 ? 4.524 -1.349 -23.050 1.00 86.50 72 LEU A CA 1
ATOM 552 C C . LEU A 1 72 ? 4.154 0.135 -23.192 1.00 86.50 72 LEU A C 1
ATOM 554 O O . LEU A 1 72 ? 3.258 0.463 -23.962 1.00 86.50 72 LEU A O 1
ATOM 558 N N . ILE A 1 73 ? 4.853 1.028 -22.486 1.00 86.38 73 ILE A N 1
ATOM 559 C CA . ILE A 1 73 ? 4.609 2.474 -22.548 1.00 86.38 73 ILE A CA 1
ATOM 560 C C . ILE A 1 73 ? 5.005 3.022 -23.923 1.00 86.38 73 ILE A C 1
ATOM 562 O O . ILE A 1 73 ? 4.194 3.680 -24.561 1.00 86.38 73 ILE A O 1
ATOM 566 N N . CYS A 1 74 ? 6.203 2.700 -24.419 1.00 82.12 74 CYS A N 1
ATOM 567 C CA . CYS A 1 74 ? 6.691 3.199 -25.706 1.00 82.12 74 CYS A CA 1
ATOM 568 C C . CYS A 1 74 ? 5.824 2.741 -26.889 1.00 82.12 74 CYS A C 1
ATOM 570 O O . CYS A 1 74 ? 5.630 3.502 -27.830 1.00 82.12 74 CYS A O 1
ATOM 572 N N . HIS A 1 75 ? 5.309 1.506 -26.864 1.00 80.62 75 HIS A N 1
ATOM 573 C CA . HIS A 1 75 ? 4.479 0.983 -27.956 1.00 80.62 75 HIS A CA 1
ATOM 574 C C . HIS A 1 75 ? 2.983 1.283 -27.778 1.00 80.62 75 HIS A C 1
ATOM 576 O O . HIS A 1 75 ? 2.265 1.392 -28.767 1.00 80.62 75 HIS A O 1
ATOM 582 N N . GLY A 1 76 ? 2.495 1.384 -26.538 1.00 73.94 76 GLY A N 1
ATOM 583 C CA . GLY A 1 76 ? 1.077 1.597 -26.228 1.00 73.94 76 GLY A CA 1
ATOM 584 C C . GLY A 1 76 ? 0.680 3.061 -26.034 1.00 73.94 76 GLY A C 1
ATOM 585 O O . GLY A 1 76 ? -0.508 3.372 -26.065 1.00 73.94 76 GLY A O 1
ATOM 586 N N . MET A 1 77 ? 1.649 3.956 -25.820 1.00 71.19 77 MET A N 1
ATOM 587 C CA . MET A 1 77 ? 1.445 5.387 -25.579 1.00 71.19 77 MET A CA 1
ATOM 588 C C . MET A 1 77 ? 2.563 6.204 -26.258 1.00 71.19 77 MET A C 1
ATOM 590 O O . MET A 1 77 ? 3.443 6.723 -25.568 1.00 71.19 77 MET A O 1
ATOM 594 N N . PRO A 1 78 ? 2.555 6.318 -27.601 1.00 62.41 78 PRO A N 1
ATOM 595 C CA . PRO A 1 78 ? 3.650 6.937 -28.355 1.00 62.41 78 PRO A CA 1
ATOM 596 C C . PRO A 1 78 ? 3.897 8.415 -28.008 1.00 62.41 78 PRO A C 1
ATOM 598 O O . PRO A 1 78 ? 5.002 8.898 -28.219 1.00 62.41 78 PRO A O 1
ATOM 601 N N . ASP A 1 79 ? 2.911 9.109 -27.428 1.00 70.69 79 ASP A N 1
ATOM 602 C CA . ASP A 1 79 ? 2.986 10.542 -27.109 1.00 70.69 79 ASP A CA 1
ATOM 603 C C . ASP A 1 79 ? 3.401 10.844 -25.650 1.00 70.69 79 ASP A C 1
ATOM 605 O O . ASP A 1 79 ? 3.362 11.998 -25.224 1.00 70.69 79 ASP A O 1
ATOM 609 N N . LEU A 1 80 ? 3.741 9.829 -24.840 1.00 64.94 80 LEU A N 1
ATOM 610 C CA . LEU A 1 80 ? 4.043 10.000 -23.405 1.00 64.94 80 LEU A CA 1
ATOM 611 C C . LEU A 1 80 ? 5.540 10.236 -23.098 1.00 64.94 80 LEU A C 1
ATOM 613 O O . LEU A 1 80 ? 5.930 10.229 -21.928 1.00 64.94 80 LEU A O 1
ATOM 617 N N . ILE A 1 81 ? 6.391 10.439 -24.109 1.00 56.81 81 ILE A N 1
ATOM 618 C CA . ILE A 1 81 ? 7.849 10.597 -23.945 1.00 56.81 81 ILE A CA 1
ATOM 619 C C . ILE A 1 81 ? 8.360 11.785 -24.754 1.00 56.81 81 ILE A C 1
ATOM 621 O O . ILE A 1 81 ? 8.006 11.868 -25.949 1.00 56.81 81 ILE A O 1
#

Nearest PDB structures (foldseek):
  5zwo-assembly1_A  TM=5.875E-01  e=3.989E-01  Saccharomyces cerevisiae S288C
  4jke-assembly1_A  TM=5.449E-01  e=5.273E-01  Homo sapiens
  4jkc-assembly1_A  TM=4.893E-01  e=3.720E-01  Homo sapiens
  8xi2-assembly1_A  TM=4.626E-01  e=5.273E-01  Chlamydomonas reinhardtii
  6bk8-assembly1_A  TM=4.941E-01  e=1.060E+00  Saccharomyces cerevisiae S288C

Foldseek 3Di:
DDDDDDDDPVPPQVVVCQVVVLVVQVPDDPVPHDQEAEEECSCPDPVNVVSCVVVPHHYHYDHDPDPVNVVCCCVVPVPPD

Secondary structure (DSSP, 8-state):
--------TT--SGGGTHHHHHHHHHTS-GGGS-S-EEE-TTS-SHHHHHHHHHTT--EEEPPP--HHHHHHHHHH-TT--

Radius of gyration: 15.54 Å; Cα contacts (8 Å, |Δi|>4): 63; chains: 1; bounding box: 33×19×48 Å

Mean predicted aligned error: 8.55 Å

pLDDT: mean 80.24, std 16.37, range [34.34, 95.75]

Sequence (81 aa):
MLDVEVQSGKSHAAKHSLPRLRQLIEGLAPEKRPALVRGDNAFGNEGVMAEMEEINQRYLSKLRQTAGILSLICHGMPDLI

Solvent-accessible surface area (backbone atoms only — not comparable to full-atom values): 5131 Å² total; per-residue (Å²): 134,88,83,82,86,82,70,61,95,87,59,79,53,40,79,74,53,45,65,60,54,50,52,58,50,69,72,36,58,79,92,68,40,71,85,57,47,79,42,52,52,65,4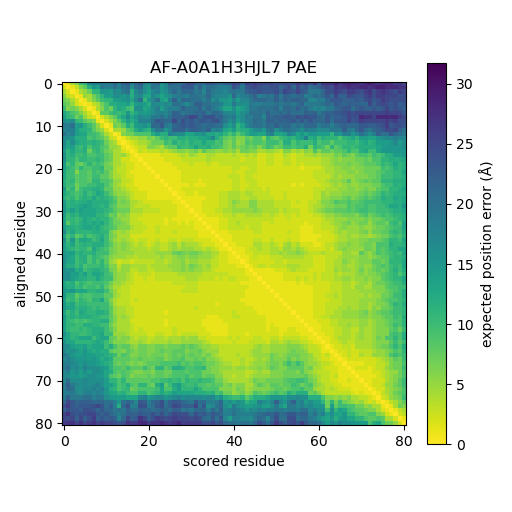2,50,41,70,73,54,49,52,59,32,55,76,71,71,44,48,70,50,48,37,76,58,82,42,74,68,52,46,50,49,43,59,73,74,40,73,83,80,116